Protein AF-A0AA39VU81-F1 (afdb_monomer_lite)

InterPro domains:
  IPR061502 Copia/RE1/RE2-like, N-terminal domain [PF14223] (3-113)

Sequence (113 aa):
MQMENYLYHKDLYWPIKEKPATMTNEEWSKKWKPKNMDEENLKLLDRKALGAIRLSLTKQVACNVKDQQTARDLMKTLSNLYEQPSAVRNVHLVKKLSNLKMTESQGFKEYLN

Radius of gyration: 20.65 Å; chains: 1; bounding box: 52×25×58 Å

pLDDT: mean 77.15, std 11.45, range [46.12, 91.25]

Secondary structure (DSSP, 8-state):
-HHHHHHHHTT--TTTPPPPTTS-HHHHHHHHSPTT--HHHHHHHHHHHHHHHHHHS-HHHHHHSTT--SHHHHHHHHHHHHHS--HHHHHHHHHHHHHTS--TTS-TTSS--

Structure (mmCIF, N/CA/C/O backbone):
data_AF-A0AA39VU81-F1
#
_entry.id   AF-A0AA39VU81-F1
#
loop_
_atom_site.group_PDB
_atom_s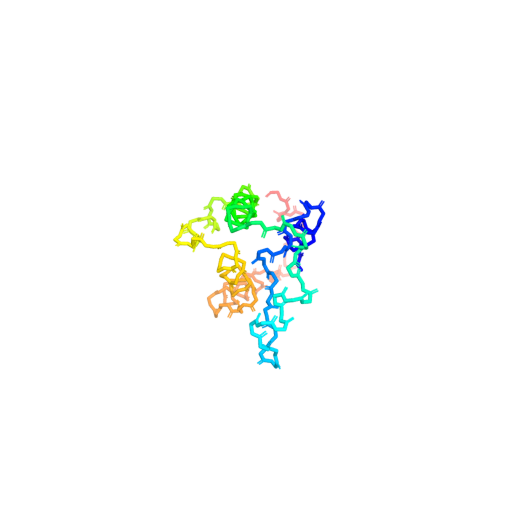ite.id
_atom_site.type_symbol
_atom_site.label_atom_id
_atom_site.label_alt_id
_atom_site.label_comp_id
_atom_site.label_asym_id
_atom_site.label_entity_id
_atom_site.label_seq_id
_atom_site.pdbx_PDB_ins_code
_atom_site.Cartn_x
_atom_site.Cartn_y
_atom_site.Cartn_z
_atom_site.occupancy
_atom_site.B_iso_or_equiv
_atom_site.auth_seq_id
_atom_site.auth_comp_id
_atom_site.auth_asym_id
_atom_site.auth_atom_id
_atom_site.pdbx_PDB_model_num
ATOM 1 N N . MET A 1 1 ? -0.983 -10.358 3.508 1.00 67.81 1 MET A N 1
ATOM 2 C CA . MET A 1 1 ? -2.272 -9.698 3.890 1.00 67.81 1 MET A CA 1
ATOM 3 C C . MET A 1 1 ? -3.378 -9.971 2.858 1.00 67.81 1 MET A C 1
ATOM 5 O O . MET A 1 1 ? -3.051 -10.296 1.727 1.00 67.81 1 MET A O 1
ATOM 9 N N . GLN A 1 2 ? -4.676 -9.801 3.175 1.00 80.19 2 GLN A N 1
ATOM 10 C CA . GLN A 1 2 ? -5.771 -9.966 2.185 1.00 80.19 2 GLN A CA 1
ATOM 11 C C . GLN A 1 2 ? -5.597 -9.062 0.947 1.00 80.19 2 GLN A C 1
ATOM 13 O O . GLN A 1 2 ? -5.753 -9.521 -0.181 1.00 80.19 2 GLN A O 1
ATOM 18 N N . MET A 1 3 ? -5.193 -7.805 1.157 1.00 84.44 3 MET A N 1
ATOM 19 C CA . MET A 1 3 ? -4.901 -6.847 0.080 1.00 84.44 3 MET A CA 1
ATOM 20 C C . MET A 1 3 ? -3.725 -7.261 -0.805 1.00 84.44 3 MET A C 1
ATOM 22 O O . MET A 1 3 ? -3.746 -7.057 -2.012 1.00 84.44 3 MET A O 1
ATOM 26 N N . GLU A 1 4 ? -2.704 -7.865 -0.212 1.00 83.38 4 GLU A N 1
ATOM 27 C CA . GLU A 1 4 ? -1.547 -8.374 -0.941 1.00 83.38 4 GLU A CA 1
ATOM 28 C C . GLU A 1 4 ? -1.954 -9.537 -1.854 1.00 83.38 4 GLU A C 1
ATOM 30 O O . GLU A 1 4 ? -1.690 -9.490 -3.052 1.00 83.38 4 GLU A O 1
ATOM 35 N N . ASN A 1 5 ? -2.699 -10.517 -1.328 1.00 87.00 5 ASN A N 1
ATOM 36 C CA . ASN A 1 5 ? -3.222 -11.637 -2.120 1.00 87.00 5 ASN A CA 1
ATOM 37 C C . ASN A 1 5 ? -4.122 -11.157 -3.270 1.00 87.00 5 ASN A C 1
ATOM 39 O O . ASN A 1 5 ? -4.051 -11.690 -4.377 1.00 87.00 5 ASN A O 1
ATOM 43 N N . TYR A 1 6 ? -4.934 -10.122 -3.030 1.00 87.25 6 TYR A N 1
ATOM 44 C CA . TYR A 1 6 ? -5.753 -9.490 -4.063 1.00 87.25 6 TYR A CA 1
ATOM 45 C C . TYR A 1 6 ? -4.904 -8.887 -5.193 1.00 87.25 6 TYR A C 1
ATOM 47 O O . TYR A 1 6 ? -5.210 -9.089 -6.368 1.00 87.25 6 TYR A O 1
ATOM 55 N N . LEU A 1 7 ? -3.809 -8.196 -4.862 1.00 87.69 7 LEU A N 1
ATOM 56 C CA . LEU A 1 7 ? -2.900 -7.628 -5.863 1.00 87.69 7 LEU A CA 1
ATOM 57 C C . LEU A 1 7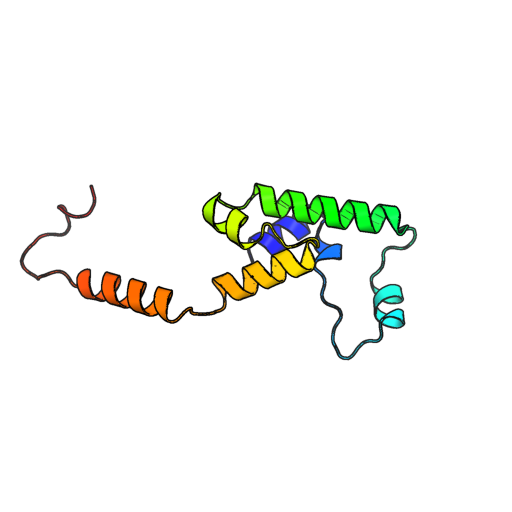 ? -2.140 -8.707 -6.641 1.00 87.69 7 LEU A C 1
ATOM 59 O O . LEU A 1 7 ? -1.962 -8.549 -7.846 1.00 87.69 7 LEU A O 1
ATOM 63 N N . TYR A 1 8 ? -1.754 -9.814 -5.999 1.00 86.81 8 TYR A N 1
ATOM 64 C CA . TYR A 1 8 ? -1.183 -10.977 -6.691 1.00 86.81 8 TYR A CA 1
ATOM 65 C C . TYR A 1 8 ? -2.161 -11.580 -7.697 1.00 86.81 8 TYR A C 1
ATOM 67 O O . TYR A 1 8 ? -1.780 -11.826 -8.834 1.00 86.81 8 TYR A O 1
ATOM 75 N N . HIS A 1 9 ? -3.429 -11.748 -7.318 1.00 87.38 9 HIS A N 1
ATOM 76 C CA . HIS A 1 9 ? -4.454 -12.270 -8.223 1.00 87.38 9 HIS A CA 1
ATOM 77 C C . HIS A 1 9 ? -4.737 -11.348 -9.424 1.00 87.38 9 HIS A C 1
ATOM 79 O O . HIS A 1 9 ? -5.209 -11.802 -10.461 1.00 87.38 9 HIS A O 1
ATOM 85 N N . LYS A 1 10 ? -4.475 -10.045 -9.286 1.00 86.00 10 LYS A N 1
ATOM 86 C CA . LYS A 1 10 ? -4.659 -9.046 -10.348 1.00 86.00 10 LYS A CA 1
ATOM 87 C C . LYS A 1 10 ? -3.387 -8.768 -11.158 1.00 86.00 10 LYS A C 1
ATOM 89 O O . LYS A 1 10 ? -3.407 -7.844 -11.967 1.00 86.00 10 LYS A O 1
ATOM 94 N N . ASP A 1 11 ? -2.295 -9.495 -10.912 1.00 85.25 11 ASP A N 1
ATOM 95 C CA . ASP A 1 11 ? -0.967 -9.231 -11.488 1.00 85.25 11 ASP A CA 1
ATOM 96 C C . ASP A 1 11 ? -0.442 -7.803 -11.203 1.00 85.25 11 ASP A C 1
ATOM 98 O O . ASP A 1 11 ? 0.377 -7.242 -11.930 1.00 85.25 11 ASP A O 1
ATOM 102 N N . LEU A 1 12 ? -0.896 -7.203 -10.097 1.00 86.25 12 LEU A N 1
ATOM 103 C CA . LEU A 1 12 ? -0.537 -5.858 -9.625 1.00 86.25 12 LEU A CA 1
ATOM 104 C C . LEU A 1 12 ? 0.464 -5.897 -8.459 1.00 86.25 12 LEU A C 1
ATOM 106 O O . LEU A 1 12 ? 0.582 -4.936 -7.702 1.00 86.25 12 LEU A O 1
ATOM 110 N N . TYR A 1 13 ? 1.179 -7.009 -8.278 1.00 83.06 13 TYR A N 1
ATOM 111 C CA . TYR A 1 13 ? 2.093 -7.203 -7.147 1.00 83.06 13 TYR A CA 1
ATOM 112 C C . TYR A 1 13 ? 3.454 -6.519 -7.340 1.00 83.06 13 TYR A C 1
ATOM 114 O O . TYR A 1 13 ? 4.200 -6.323 -6.384 1.00 83.06 13 TYR A O 1
ATOM 122 N N . TRP A 1 14 ? 3.827 -6.186 -8.575 1.00 84.38 14 TRP A N 1
ATOM 123 C CA . TRP A 1 14 ? 5.152 -5.640 -8.865 1.00 84.38 14 TRP A CA 1
ATOM 124 C C . TRP A 1 14 ? 5.440 -4.302 -8.155 1.00 84.38 14 TRP A C 1
ATOM 126 O O . TRP A 1 14 ? 6.487 -4.205 -7.515 1.00 84.38 14 TRP A O 1
ATOM 136 N N . PRO A 1 15 ? 4.528 -3.306 -8.158 1.00 84.56 15 PRO A N 1
ATOM 137 C CA . PRO A 1 15 ? 4.773 -2.006 -7.525 1.00 84.56 15 PRO A CA 1
ATOM 138 C C . PRO A 1 15 ? 4.938 -2.073 -6.002 1.00 84.56 15 PRO A C 1
ATOM 140 O O . PRO A 1 15 ? 5.589 -1.215 -5.412 1.00 84.56 15 PRO A O 1
ATOM 143 N N . ILE A 1 16 ? 4.370 -3.098 -5.358 1.00 83.88 16 ILE A N 1
ATOM 144 C CA . ILE A 1 16 ? 4.453 -3.286 -3.904 1.00 83.88 16 ILE A CA 1
ATOM 145 C C . ILE A 1 16 ? 5.669 -4.116 -3.473 1.00 83.88 16 ILE A C 1
ATOM 147 O O . ILE A 1 16 ? 5.936 -4.204 -2.276 1.00 83.88 16 ILE A O 1
ATOM 151 N N . LYS A 1 17 ? 6.408 -4.739 -4.404 1.00 82.25 17 LYS A N 1
ATOM 152 C CA . LYS A 1 17 ? 7.546 -5.586 -4.035 1.00 82.25 17 LYS A CA 1
ATOM 153 C C . LYS A 1 17 ? 8.660 -4.754 -3.415 1.00 82.25 17 LYS A C 1
ATOM 155 O O . LYS A 1 17 ? 9.221 -3.846 -4.027 1.00 82.25 17 LYS A O 1
ATOM 160 N N . GLU A 1 18 ? 9.023 -5.123 -2.195 1.00 75.38 18 GLU A N 1
ATOM 161 C CA . GLU A 1 18 ? 10.156 -4.528 -1.515 1.00 75.38 18 GLU A CA 1
ATOM 162 C C . GLU A 1 18 ? 11.468 -5.050 -2.107 1.00 75.38 18 GLU A C 1
ATOM 164 O O . GLU A 1 18 ? 11.656 -6.243 -2.367 1.00 75.38 18 GLU A O 1
ATOM 169 N N . LYS A 1 19 ? 12.400 -4.123 -2.326 1.00 76.62 19 LYS A N 1
ATOM 170 C CA . LYS A 1 19 ? 13.789 -4.470 -2.580 1.00 76.62 19 LYS A CA 1
ATOM 171 C C . LYS A 1 19 ? 14.426 -4.863 -1.243 1.00 76.62 19 LYS A C 1
ATOM 173 O O . LYS A 1 19 ? 14.434 -4.020 -0.346 1.00 76.62 19 LYS A O 1
ATOM 178 N N . PRO A 1 20 ? 14.984 -6.078 -1.097 1.00 72.81 20 PRO A N 1
ATOM 179 C CA . PRO A 1 20 ? 15.693 -6.447 0.120 1.00 72.81 20 PRO A CA 1
ATOM 180 C C . PRO A 1 20 ? 16.929 -5.558 0.300 1.00 72.81 20 PRO A C 1
ATOM 182 O O . PRO A 1 20 ? 17.628 -5.253 -0.667 1.00 72.81 20 PRO A O 1
ATOM 185 N N . ALA A 1 21 ? 17.204 -5.154 1.542 1.00 70.25 21 ALA A N 1
ATOM 186 C CA . ALA A 1 21 ? 18.309 -4.249 1.875 1.00 70.25 21 ALA A CA 1
ATOM 187 C C . ALA A 1 21 ? 19.693 -4.802 1.480 1.00 70.25 21 ALA A C 1
ATOM 189 O O . ALA A 1 21 ? 20.619 -4.035 1.244 1.00 70.25 21 ALA A O 1
ATOM 190 N N . THR A 1 22 ? 19.812 -6.125 1.362 1.00 75.56 22 THR A N 1
ATOM 191 C CA . THR A 1 22 ? 21.029 -6.840 0.961 1.00 75.56 22 THR A CA 1
ATOM 192 C C . THR A 1 22 ? 21.296 -6.830 -0.546 1.00 75.56 22 THR A C 1
ATOM 194 O O . THR A 1 22 ? 22.361 -7.278 -0.954 1.00 75.56 22 THR A O 1
ATOM 197 N N . MET A 1 23 ? 20.361 -6.349 -1.378 1.00 78.81 23 MET A N 1
ATOM 198 C CA . MET A 1 23 ? 20.472 -6.405 -2.841 1.00 78.81 23 MET A CA 1
ATOM 199 C C . MET A 1 23 ? 20.556 -5.007 -3.468 1.00 78.81 23 MET A C 1
ATOM 201 O O . MET A 1 23 ? 19.811 -4.076 -3.115 1.00 78.81 23 MET A O 1
ATOM 205 N N . THR A 1 24 ? 21.460 -4.851 -4.435 1.00 80.25 24 THR A N 1
ATOM 206 C CA . THR A 1 24 ? 21.622 -3.592 -5.175 1.00 80.25 24 THR A CA 1
ATOM 207 C C . THR A 1 24 ? 20.418 -3.323 -6.089 1.00 80.25 24 THR A C 1
ATOM 209 O O . THR A 1 24 ? 19.651 -4.226 -6.436 1.00 80.25 24 THR A O 1
ATOM 212 N N . ASN A 1 25 ? 20.205 -2.054 -6.469 1.00 71.25 25 ASN A N 1
ATOM 213 C CA . ASN A 1 25 ? 19.108 -1.681 -7.378 1.00 71.25 25 ASN A CA 1
ATOM 214 C C . ASN A 1 25 ? 19.236 -2.383 -8.739 1.00 71.25 25 ASN A C 1
ATOM 216 O O . ASN A 1 25 ? 18.229 -2.774 -9.326 1.00 71.25 25 ASN A O 1
ATOM 220 N N . GLU A 1 26 ? 20.466 -2.569 -9.211 1.00 76.12 26 GLU A N 1
ATOM 221 C CA . GLU A 1 26 ? 20.783 -3.193 -10.495 1.00 76.12 26 GLU A CA 1
ATOM 222 C C . GLU A 1 26 ? 20.485 -4.693 -10.486 1.00 76.12 26 GLU A C 1
ATOM 224 O O . GLU A 1 26 ? 19.794 -5.188 -11.377 1.00 76.12 26 GLU A O 1
ATOM 229 N N . GLU A 1 27 ? 20.916 -5.414 -9.448 1.00 79.44 27 GLU A N 1
ATOM 230 C CA . GLU A 1 27 ? 20.623 -6.844 -9.282 1.00 79.44 27 GLU A CA 1
ATOM 231 C C . GLU A 1 27 ? 19.126 -7.103 -9.111 1.00 79.44 27 GLU A C 1
ATOM 233 O O . GLU A 1 27 ? 18.578 -8.037 -9.702 1.00 79.44 27 GLU A O 1
ATOM 238 N N . TRP A 1 28 ? 18.439 -6.254 -8.341 1.00 77.12 28 TRP A N 1
ATOM 239 C CA . TRP A 1 28 ? 16.996 -6.370 -8.151 1.00 77.12 28 TRP A CA 1
ATOM 240 C C . TRP A 1 28 ? 16.228 -6.096 -9.441 1.00 77.12 28 TRP A C 1
ATOM 242 O O . TRP A 1 28 ? 15.359 -6.889 -9.811 1.00 77.12 28 TRP A O 1
ATOM 252 N N . SER A 1 29 ? 16.595 -5.034 -10.163 1.00 71.12 29 SER A N 1
ATOM 253 C CA . SER A 1 29 ? 16.018 -4.715 -11.469 1.00 71.12 29 SER A CA 1
ATOM 254 C C . SER A 1 29 ? 16.256 -5.855 -12.461 1.00 71.12 29 SER A C 1
ATOM 256 O O . SER A 1 29 ? 15.312 -6.346 -13.070 1.00 71.12 29 SER A O 1
ATOM 258 N N . LYS A 1 30 ? 17.480 -6.385 -12.549 1.00 76.56 30 LYS A N 1
ATOM 259 C CA . LYS A 1 30 ? 17.821 -7.489 -13.460 1.00 76.56 30 LYS A CA 1
ATOM 260 C C . LYS A 1 30 ? 17.066 -8.785 -13.155 1.00 76.56 30 LYS A C 1
ATOM 262 O O . LYS A 1 30 ? 16.708 -9.510 -14.080 1.00 76.56 30 LYS A O 1
ATOM 267 N N . LYS A 1 31 ? 16.854 -9.101 -11.875 1.00 74.69 31 LYS A N 1
ATOM 268 C CA . LYS A 1 31 ? 16.226 -10.360 -11.445 1.00 74.69 31 LYS A CA 1
ATOM 269 C C . LYS A 1 31 ? 14.706 -10.337 -11.556 1.00 74.69 31 LYS A C 1
ATOM 271 O O . LYS A 1 31 ? 14.099 -11.383 -11.770 1.00 74.69 31 LYS A O 1
ATOM 276 N N . TRP A 1 32 ? 14.098 -9.174 -11.359 1.00 71.81 32 TRP A N 1
ATOM 277 C CA . TRP A 1 32 ? 12.672 -9.105 -11.090 1.00 71.81 32 TRP A CA 1
ATOM 278 C C . TRP A 1 32 ? 11.892 -8.141 -11.993 1.00 71.81 32 TRP A C 1
ATOM 280 O O . TRP A 1 32 ? 10.681 -8.321 -12.128 1.00 71.81 32 TRP A O 1
ATOM 290 N N . LYS A 1 33 ? 12.545 -7.168 -12.649 1.00 72.94 33 LYS A N 1
ATOM 291 C CA . LYS A 1 33 ? 11.884 -6.343 -13.669 1.00 72.94 33 LYS A CA 1
ATOM 292 C C . LYS A 1 33 ? 11.499 -7.248 -14.846 1.00 72.94 33 LYS A C 1
ATOM 294 O O . LYS A 1 33 ? 12.372 -7.938 -15.381 1.00 72.94 33 LYS A O 1
ATOM 299 N N . PRO A 1 34 ? 10.229 -7.261 -15.283 1.00 69.19 34 PRO A N 1
ATOM 300 C CA . PRO A 1 34 ? 9.841 -8.044 -16.447 1.00 69.19 34 PRO A CA 1
ATOM 301 C C . PRO A 1 34 ? 10.628 -7.590 -17.683 1.00 69.19 34 PRO A C 1
ATOM 303 O O . PRO A 1 34 ? 10.769 -6.388 -17.936 1.00 69.19 34 PRO A O 1
ATOM 306 N N . LYS A 1 35 ? 11.155 -8.549 -18.457 1.00 65.06 35 LYS A N 1
ATOM 307 C CA . LYS A 1 35 ? 11.753 -8.259 -19.769 1.00 65.06 35 LYS A CA 1
ATOM 308 C C . LYS A 1 35 ? 10.681 -7.586 -20.632 1.00 65.06 35 LYS A C 1
ATOM 310 O O . LYS A 1 35 ? 9.578 -8.111 -20.728 1.00 65.06 35 LYS A O 1
ATOM 315 N N . ASN A 1 36 ? 11.021 -6.448 -21.240 1.00 65.94 36 ASN A N 1
ATOM 316 C CA . ASN A 1 36 ? 10.149 -5.606 -22.080 1.00 65.94 36 ASN A CA 1
ATOM 317 C C . ASN A 1 36 ? 9.208 -4.643 -21.330 1.00 65.94 36 ASN A C 1
ATOM 319 O O . ASN A 1 36 ? 8.232 -4.175 -21.908 1.00 65.94 36 ASN A O 1
ATOM 323 N N . MET A 1 37 ? 9.472 -4.331 -20.056 1.00 75.88 37 MET A N 1
ATOM 324 C CA . MET A 1 37 ? 8.671 -3.344 -19.323 1.00 75.88 37 MET A CA 1
ATOM 325 C C . MET A 1 37 ? 9.291 -1.941 -19.364 1.00 75.88 37 MET A C 1
ATOM 327 O O . MET A 1 37 ? 10.280 -1.661 -18.676 1.00 75.88 37 MET A O 1
ATOM 331 N N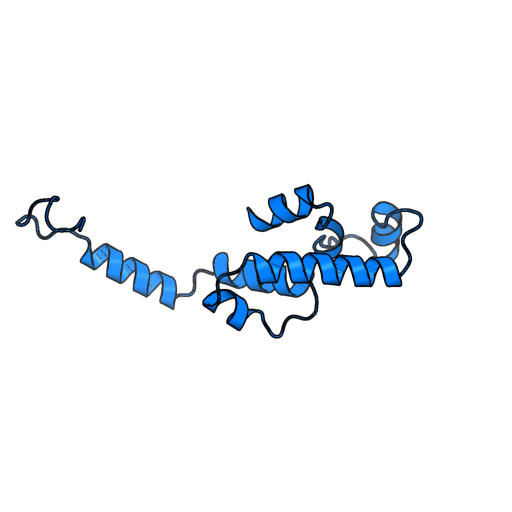 . ASP A 1 38 ? 8.677 -1.065 -20.157 1.00 82.62 38 ASP A N 1
ATOM 332 C CA . ASP A 1 38 ? 9.028 0.355 -20.255 1.00 82.62 38 ASP A CA 1
ATOM 333 C C . ASP A 1 38 ? 8.666 1.133 -18.984 1.00 82.62 38 ASP A C 1
ATOM 335 O O . ASP A 1 38 ? 7.796 0.733 -18.206 1.00 82.62 38 ASP A O 1
ATOM 339 N N . GLU A 1 39 ? 9.310 2.283 -18.777 1.00 80.62 39 GLU A N 1
ATOM 340 C CA . GLU A 1 39 ? 9.042 3.151 -17.621 1.00 80.62 39 GLU A CA 1
ATOM 341 C C . GLU A 1 39 ? 7.591 3.644 -17.565 1.00 80.62 39 GLU A C 1
ATOM 343 O O . GLU A 1 39 ? 7.010 3.750 -16.483 1.00 80.62 39 GLU A O 1
ATOM 348 N N . GLU A 1 40 ? 6.969 3.893 -18.718 1.00 83.62 40 GLU A N 1
ATOM 349 C CA . GLU A 1 40 ? 5.556 4.276 -18.795 1.00 83.62 40 GLU A CA 1
ATOM 350 C C . GLU A 1 40 ? 4.633 3.144 -18.342 1.00 83.62 40 GLU A C 1
ATOM 352 O O . GLU A 1 40 ? 3.702 3.366 -17.565 1.00 83.62 40 GLU A O 1
ATOM 357 N N . ASN A 1 41 ? 4.940 1.912 -18.751 1.00 84.44 41 ASN A N 1
ATOM 358 C CA . ASN A 1 41 ? 4.204 0.724 -18.331 1.00 84.44 41 ASN A CA 1
ATOM 359 C C . ASN A 1 41 ? 4.356 0.471 -16.824 1.00 84.44 41 ASN A C 1
ATOM 361 O O . ASN A 1 41 ? 3.397 0.053 -16.172 1.00 84.44 41 ASN A O 1
ATOM 365 N N . LEU A 1 42 ? 5.519 0.788 -16.244 1.00 84.19 42 LEU A N 1
ATOM 366 C CA . LEU A 1 42 ? 5.731 0.739 -14.794 1.00 84.19 42 LEU A CA 1
ATOM 367 C C . LEU A 1 42 ? 4.880 1.777 -14.051 1.00 84.19 42 LEU A C 1
ATOM 369 O O . LEU A 1 42 ? 4.207 1.426 -13.081 1.00 84.19 42 LEU A O 1
ATOM 373 N N . LYS A 1 43 ? 4.852 3.030 -14.524 1.00 86.44 43 LYS A N 1
ATOM 374 C CA . LYS A 1 43 ? 4.000 4.090 -13.948 1.00 86.44 43 LYS A CA 1
ATOM 375 C C . LYS A 1 43 ? 2.514 3.750 -14.069 1.00 86.44 43 LYS A C 1
ATOM 377 O O . LYS A 1 43 ? 1.744 3.978 -13.136 1.00 86.44 43 LYS A O 1
ATOM 382 N N . LEU A 1 44 ? 2.105 3.172 -15.198 1.00 89.50 44 LEU A N 1
ATOM 383 C CA . LEU A 1 44 ? 0.736 2.709 -15.404 1.00 89.50 44 LEU A CA 1
ATOM 384 C C . LEU A 1 44 ? 0.371 1.592 -14.421 1.00 89.50 44 LEU A C 1
ATOM 386 O O . LEU A 1 44 ? -0.730 1.601 -13.868 1.00 89.50 44 LEU A O 1
ATOM 390 N N . LEU A 1 45 ? 1.281 0.644 -14.192 1.00 88.94 45 LEU A N 1
ATOM 391 C CA . LEU A 1 45 ? 1.062 -0.450 -13.253 1.00 88.94 45 LEU A CA 1
ATOM 392 C C . LEU A 1 45 ? 0.940 0.054 -11.811 1.00 88.94 45 LEU A C 1
ATOM 394 O O . LEU A 1 45 ? 0.026 -0.367 -11.102 1.00 88.94 45 LEU A O 1
ATOM 398 N N . ASP A 1 46 ? 1.801 0.987 -11.401 1.00 89.44 46 ASP A N 1
ATOM 399 C CA . ASP A 1 46 ? 1.717 1.619 -10.079 1.00 89.44 46 ASP A CA 1
ATOM 400 C C . ASP A 1 46 ? 0.383 2.359 -9.900 1.00 89.44 46 ASP A C 1
ATOM 402 O O . ASP A 1 46 ? -0.322 2.146 -8.913 1.00 89.44 46 ASP A O 1
ATOM 406 N N . ARG A 1 47 ? -0.060 3.113 -10.914 1.00 91.00 47 ARG A N 1
ATOM 407 C CA . ARG A 1 47 ? -1.372 3.780 -10.895 1.00 91.00 47 ARG A CA 1
ATOM 408 C C . ARG A 1 47 ? -2.539 2.792 -10.814 1.00 91.00 47 ARG A C 1
ATOM 410 O O . ARG A 1 47 ? -3.512 3.061 -10.106 1.00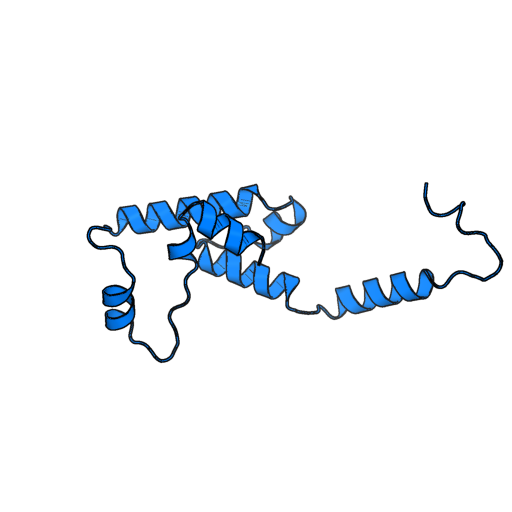 91.00 47 ARG A O 1
ATOM 417 N N . LYS A 1 48 ? -2.461 1.657 -11.518 1.00 91.25 48 LYS A N 1
ATOM 418 C CA . LYS A 1 48 ? -3.474 0.587 -11.450 1.00 91.25 48 LYS A CA 1
ATOM 419 C C . LYS A 1 48 ? -3.531 -0.034 -10.056 1.00 91.25 48 LYS A C 1
ATOM 421 O O . LYS A 1 48 ? -4.624 -0.165 -9.510 1.00 91.25 48 LYS A O 1
ATOM 426 N N . ALA A 1 49 ? -2.381 -0.367 -9.471 1.00 90.31 49 ALA A N 1
ATOM 427 C CA . ALA A 1 49 ? -2.293 -0.900 -8.113 1.00 90.31 49 ALA A CA 1
ATOM 428 C C . ALA A 1 49 ? -2.844 0.099 -7.084 1.00 90.31 49 ALA A C 1
ATOM 430 O O . ALA A 1 49 ? -3.696 -0.251 -6.271 1.00 90.31 49 ALA A O 1
ATOM 431 N N . LEU A 1 50 ? -2.446 1.367 -7.180 1.00 90.81 50 LEU A N 1
ATOM 432 C CA . LEU A 1 50 ? -2.917 2.436 -6.304 1.00 90.81 50 LEU A CA 1
ATOM 433 C C . LEU A 1 50 ? -4.435 2.649 -6.402 1.00 90.81 50 LEU A C 1
ATOM 435 O O . LEU A 1 50 ? -5.107 2.773 -5.378 1.00 90.81 50 LEU A O 1
ATOM 439 N N . GLY A 1 51 ? -4.994 2.643 -7.615 1.00 90.19 51 GLY A N 1
ATOM 440 C CA . GLY A 1 51 ? -6.440 2.718 -7.827 1.00 90.19 51 GLY A CA 1
ATOM 441 C C . GLY A 1 51 ? -7.176 1.507 -7.254 1.00 90.19 51 GLY A C 1
ATOM 442 O O . GLY A 1 51 ? -8.159 1.673 -6.534 1.00 90.19 51 GLY A O 1
ATOM 443 N N . ALA A 1 52 ? -6.668 0.301 -7.512 1.00 90.12 52 ALA A N 1
ATOM 444 C CA . ALA A 1 52 ? -7.245 -0.939 -7.005 1.00 90.12 52 ALA A CA 1
ATOM 445 C C . ALA A 1 52 ? -7.298 -0.959 -5.472 1.00 90.12 52 ALA A C 1
ATOM 447 O O . ALA A 1 52 ? -8.317 -1.355 -4.910 1.00 90.12 52 ALA A O 1
ATOM 448 N N . ILE A 1 53 ? -6.245 -0.472 -4.806 1.00 89.38 53 ILE A N 1
ATOM 449 C CA . ILE A 1 53 ? -6.237 -0.367 -3.348 1.00 89.38 53 ILE A CA 1
ATOM 450 C C . ILE A 1 53 ? -7.211 0.710 -2.868 1.00 89.38 53 ILE A C 1
ATOM 452 O O . ILE A 1 53 ? -8.022 0.448 -1.990 1.00 89.38 53 ILE A O 1
ATOM 456 N N . ARG A 1 54 ? -7.194 1.919 -3.439 1.00 89.00 54 ARG A N 1
ATOM 457 C CA . ARG A 1 54 ? -8.103 2.996 -2.999 1.00 89.00 54 ARG A CA 1
ATOM 458 C C . ARG A 1 54 ? -9.581 2.619 -3.138 1.00 89.00 54 ARG A C 1
ATOM 460 O O . ARG A 1 54 ? -10.374 3.011 -2.290 1.00 89.00 54 ARG A O 1
ATOM 467 N N . LEU A 1 55 ? -9.936 1.847 -4.167 1.00 88.69 55 LEU A N 1
ATOM 468 C CA . LEU A 1 55 ? -11.305 1.373 -4.399 1.00 88.69 55 LEU A CA 1
ATOM 469 C C . LEU A 1 55 ? -11.759 0.296 -3.407 1.00 88.69 55 LEU A C 1
ATOM 471 O O . LEU A 1 55 ? -12.953 0.191 -3.143 1.00 88.69 55 LEU A O 1
ATOM 475 N N . SER A 1 56 ? -10.840 -0.500 -2.859 1.00 87.19 56 SER A N 1
ATOM 476 C CA . SER A 1 56 ? -11.176 -1.529 -1.870 1.00 87.19 56 SER A CA 1
ATOM 477 C C . SER A 1 56 ? -11.228 -0.995 -0.435 1.00 87.19 56 SER A C 1
ATOM 479 O O . SER A 1 56 ? -11.615 -1.726 0.475 1.00 87.19 56 SER A O 1
ATOM 481 N N . LEU A 1 57 ? -10.817 0.257 -0.205 1.00 86.12 57 LEU A N 1
ATOM 482 C CA . LEU A 1 57 ? -10.820 0.874 1.117 1.00 86.12 57 LEU A CA 1
ATOM 483 C C . LEU A 1 57 ? -12.168 1.522 1.439 1.00 86.12 57 LEU A C 1
ATOM 485 O O . LEU A 1 57 ? -12.824 2.137 0.601 1.00 86.12 57 LEU A O 1
ATOM 489 N N . THR A 1 58 ? -12.552 1.455 2.713 1.00 85.12 58 THR A N 1
ATOM 490 C CA . THR A 1 58 ? -13.680 2.232 3.231 1.00 85.12 58 THR A CA 1
ATOM 491 C C . THR A 1 58 ? -13.316 3.717 3.302 1.00 85.12 58 THR A C 1
ATOM 493 O O . THR A 1 58 ? -12.144 4.081 3.426 1.00 85.12 58 THR A O 1
ATOM 496 N N . LYS A 1 59 ? -14.326 4.600 3.276 1.00 84.19 59 LYS A N 1
ATOM 497 C CA . LYS A 1 59 ? -14.133 6.066 3.257 1.00 84.19 59 LYS A CA 1
ATOM 498 C C . LYS A 1 59 ? -13.184 6.571 4.355 1.00 84.19 59 LYS A C 1
ATOM 500 O O . LYS A 1 59 ? -12.344 7.422 4.091 1.00 84.19 59 LYS A O 1
ATOM 505 N N . GLN A 1 60 ? -13.284 6.022 5.567 1.00 81.88 60 GLN A N 1
ATOM 506 C CA . GLN A 1 60 ? -12.462 6.434 6.708 1.00 81.88 60 GLN A CA 1
ATOM 507 C C . GLN A 1 60 ? -10.977 6.099 6.517 1.00 81.88 60 GLN A C 1
ATOM 509 O O . GLN A 1 60 ? -10.113 6.909 6.840 1.00 81.88 60 GLN A O 1
ATOM 514 N N . VAL A 1 61 ? -10.679 4.922 5.966 1.00 81.75 61 VAL A N 1
ATOM 515 C CA . VAL A 1 61 ? -9.299 4.481 5.730 1.00 81.75 61 VAL A CA 1
ATOM 516 C C . VAL A 1 61 ? -8.720 5.184 4.505 1.00 81.75 61 VAL A C 1
ATOM 518 O O . VAL A 1 61 ? -7.560 5.586 4.524 1.00 81.75 61 VAL A O 1
ATOM 521 N N . ALA A 1 62 ? -9.541 5.416 3.477 1.00 83.44 62 ALA A N 1
ATOM 522 C CA . ALA A 1 62 ? -9.152 6.161 2.283 1.00 83.44 62 ALA A CA 1
ATOM 523 C C . ALA A 1 62 ? -8.687 7.594 2.611 1.00 83.44 62 ALA A C 1
ATOM 525 O O . ALA A 1 62 ? -7.702 8.060 2.040 1.00 83.44 62 ALA A O 1
ATOM 526 N N . CYS A 1 63 ? -9.328 8.270 3.574 1.00 82.56 63 CYS A N 1
ATOM 527 C CA . CYS A 1 63 ? -8.905 9.598 4.033 1.00 82.56 63 CYS A CA 1
ATOM 528 C C . CYS A 1 63 ? -7.499 9.610 4.651 1.00 82.56 63 CYS A C 1
ATOM 530 O O . CYS A 1 63 ? -6.785 10.597 4.489 1.00 82.56 63 CYS A O 1
ATOM 532 N N . ASN A 1 64 ? -7.087 8.525 5.313 1.00 81.81 64 ASN A N 1
ATOM 533 C CA . ASN A 1 64 ? -5.772 8.422 5.953 1.00 81.81 64 ASN A CA 1
ATOM 534 C C . ASN A 1 64 ? -4.634 8.186 4.949 1.00 81.81 64 ASN A C 1
ATOM 536 O O . ASN A 1 64 ? -3.475 8.426 5.269 1.00 81.81 64 ASN A O 1
ATOM 540 N N . VAL A 1 65 ? -4.952 7.699 3.746 1.00 85.06 65 VAL A N 1
ATOM 541 C CA . VAL A 1 65 ? -3.961 7.346 2.714 1.00 85.06 65 VAL A CA 1
ATOM 542 C C . VAL A 1 65 ? -4.052 8.217 1.459 1.00 85.06 65 VAL A C 1
ATOM 544 O O . VAL A 1 65 ? -3.380 7.943 0.464 1.00 85.06 65 VAL A O 1
ATOM 547 N N . LYS A 1 66 ? -4.877 9.271 1.480 1.00 84.12 66 LYS A N 1
ATOM 548 C CA . LYS A 1 66 ? -5.142 10.142 0.322 1.00 84.12 66 LYS A CA 1
ATOM 549 C C . LYS A 1 66 ? -3.875 10.808 -0.236 1.00 84.12 66 LYS A C 1
ATOM 551 O O . LYS A 1 66 ? -3.773 10.993 -1.447 1.00 84.12 66 LYS A O 1
ATOM 556 N N . ASP A 1 67 ? -2.919 11.108 0.641 1.00 86.56 67 ASP A N 1
ATOM 557 C CA . ASP A 1 67 ? -1.690 11.837 0.313 1.00 86.56 67 ASP A CA 1
ATOM 558 C C . ASP A 1 67 ? -0.606 10.922 -0.287 1.00 86.56 67 ASP A C 1
ATOM 560 O O . ASP A 1 67 ? 0.380 11.403 -0.842 1.00 86.56 67 ASP A O 1
ATOM 564 N N . GLN A 1 68 ? -0.791 9.596 -0.226 1.00 88.12 68 GLN A N 1
ATOM 565 C CA . GLN A 1 68 ? 0.177 8.629 -0.746 1.00 88.12 68 GLN A CA 1
ATOM 566 C C . GLN A 1 68 ? 0.091 8.546 -2.272 1.00 88.12 68 GLN A C 1
ATOM 568 O O . GLN A 1 68 ? -0.967 8.220 -2.820 1.00 88.12 68 GLN A O 1
ATOM 573 N N . GLN A 1 69 ? 1.202 8.838 -2.953 1.00 88.00 69 GLN A N 1
ATOM 574 C CA . GLN A 1 69 ? 1.276 8.902 -4.418 1.00 88.00 69 GLN A CA 1
ATOM 575 C C . GLN A 1 69 ? 1.688 7.587 -5.083 1.00 88.00 69 GLN A C 1
ATOM 577 O O . GLN A 1 69 ? 1.398 7.411 -6.263 1.00 88.00 69 GLN A O 1
ATOM 582 N N . THR A 1 70 ? 2.321 6.673 -4.345 1.00 87.62 70 THR A N 1
ATOM 583 C CA . THR A 1 70 ? 2.757 5.368 -4.859 1.00 87.62 70 THR A CA 1
ATOM 584 C C . THR A 1 70 ? 1.964 4.240 -4.208 1.00 87.62 70 THR A C 1
ATOM 586 O O . THR A 1 70 ? 1.551 4.341 -3.044 1.00 87.62 70 THR A O 1
ATOM 589 N N . ALA A 1 71 ? 1.739 3.140 -4.935 1.00 88.50 71 ALA A N 1
ATOM 590 C CA . ALA A 1 71 ? 1.052 1.975 -4.367 1.00 88.50 71 ALA A CA 1
ATOM 591 C C . ALA A 1 71 ? 1.844 1.373 -3.195 1.00 88.50 71 ALA A C 1
ATOM 593 O O . ALA A 1 71 ? 1.259 0.849 -2.244 1.00 88.50 71 ALA A O 1
ATOM 594 N N . ARG A 1 72 ? 3.176 1.495 -3.245 1.00 87.38 72 ARG A N 1
ATOM 595 C CA . ARG A 1 72 ? 4.081 1.051 -2.186 1.00 87.38 72 ARG A CA 1
ATOM 596 C C . ARG A 1 72 ? 3.895 1.838 -0.897 1.00 87.38 72 ARG A C 1
ATOM 598 O O . ARG A 1 72 ? 3.693 1.223 0.148 1.00 87.38 72 ARG A O 1
ATOM 605 N N . ASP A 1 73 ? 3.968 3.165 -0.959 1.00 88.81 73 ASP A N 1
ATOM 606 C CA . ASP A 1 73 ? 3.846 3.993 0.242 1.00 88.81 73 ASP A CA 1
ATOM 607 C C . ASP A 1 73 ? 2.458 3.837 0.853 1.00 88.81 73 ASP A C 1
ATOM 609 O O . ASP A 1 73 ? 2.325 3.687 2.065 1.00 88.81 73 ASP A O 1
ATOM 613 N N . LEU A 1 74 ? 1.434 3.727 0.002 1.00 89.69 74 LEU A N 1
ATOM 614 C CA . LEU A 1 74 ? 0.076 3.425 0.428 1.00 89.69 74 LEU A CA 1
ATOM 615 C C . LEU A 1 74 ? -0.009 2.080 1.168 1.00 89.69 74 LEU A C 1
ATOM 617 O O . LEU A 1 74 ? -0.575 2.026 2.261 1.00 89.69 74 LEU A O 1
ATOM 621 N N . MET A 1 75 ? 0.575 1.007 0.621 1.00 87.81 75 MET A N 1
ATOM 622 C CA . MET A 1 75 ? 0.610 -0.304 1.283 1.00 87.81 75 MET A CA 1
ATOM 623 C C . MET A 1 75 ? 1.374 -0.242 2.610 1.00 87.81 75 MET A C 1
ATOM 625 O O . MET A 1 75 ? 0.916 -0.798 3.604 1.00 87.81 75 MET A O 1
ATOM 629 N N . LYS A 1 76 ? 2.488 0.494 2.663 1.00 87.19 76 LYS A N 1
ATOM 630 C CA . LYS A 1 76 ? 3.265 0.694 3.891 1.00 87.19 76 LYS A CA 1
ATOM 631 C C . LYS A 1 76 ? 2.476 1.465 4.950 1.00 87.19 76 LYS A C 1
ATOM 633 O O . LYS A 1 76 ? 2.502 1.087 6.118 1.00 87.19 76 LYS A O 1
ATOM 638 N N . THR A 1 77 ? 1.748 2.517 4.571 1.00 87.44 77 THR A N 1
ATOM 639 C CA . THR A 1 77 ? 0.861 3.247 5.490 1.00 87.44 77 THR A CA 1
ATOM 640 C C . THR A 1 77 ? -0.248 2.342 6.018 1.00 87.44 77 THR A C 1
ATOM 642 O O . THR A 1 77 ? -0.540 2.387 7.211 1.00 87.44 77 THR A O 1
ATOM 645 N N . LEU A 1 78 ? -0.839 1.498 5.167 1.00 85.12 78 LEU A N 1
ATOM 646 C CA . LEU A 1 78 ? -1.843 0.521 5.593 1.00 85.12 78 LEU A CA 1
ATOM 647 C C . LEU A 1 78 ? -1.255 -0.514 6.558 1.00 85.12 78 LEU A C 1
ATOM 649 O O . LEU A 1 78 ? -1.835 -0.718 7.624 1.00 85.12 78 LEU A O 1
ATOM 653 N N . SER A 1 79 ? -0.103 -1.109 6.236 1.00 83.50 79 SER A N 1
ATOM 654 C CA . SER A 1 79 ? 0.616 -2.006 7.149 1.00 83.50 79 SER A CA 1
ATOM 655 C C . SER A 1 79 ? 0.862 -1.320 8.483 1.00 83.50 79 SER A C 1
ATOM 657 O O . SER A 1 79 ? 0.421 -1.823 9.505 1.00 83.50 79 SER A O 1
ATOM 659 N N . ASN A 1 80 ? 1.417 -0.108 8.496 1.00 83.38 80 ASN A N 1
ATOM 660 C CA . ASN A 1 80 ? 1.639 0.628 9.739 1.00 83.38 80 ASN A CA 1
ATOM 661 C C . ASN A 1 80 ? 0.336 0.888 10.515 1.00 83.38 80 ASN A C 1
ATOM 663 O O . ASN A 1 80 ? 0.309 0.725 11.729 1.00 83.38 80 ASN A O 1
ATOM 667 N N . LEU A 1 81 ? -0.756 1.258 9.843 1.00 78.94 81 LEU A N 1
ATOM 668 C CA . LEU A 1 81 ? -2.041 1.552 10.488 1.00 78.94 81 LEU A CA 1
ATOM 669 C C . LEU A 1 81 ? -2.648 0.321 11.185 1.00 78.94 81 LEU A C 1
ATOM 671 O O . LEU A 1 81 ? -3.260 0.434 12.256 1.00 78.94 81 LEU A O 1
ATOM 675 N N . TYR A 1 82 ? -2.518 -0.853 10.570 1.00 74.19 82 TYR A N 1
ATOM 676 C CA . TYR A 1 82 ? -3.130 -2.083 11.068 1.00 74.19 82 TYR A CA 1
ATOM 677 C C . TYR A 1 82 ? -2.186 -2.908 11.948 1.00 74.19 82 TYR A C 1
ATOM 679 O O . TYR A 1 82 ? -2.640 -3.434 12.966 1.00 74.19 82 TYR A O 1
ATOM 687 N N . GLU A 1 83 ? -0.895 -2.952 11.629 1.00 69.94 83 GLU A N 1
ATOM 688 C CA . GLU A 1 83 ? 0.141 -3.672 12.376 1.00 69.94 83 GLU A CA 1
ATOM 689 C C . GLU A 1 83 ? 0.627 -2.894 13.603 1.00 69.94 83 GLU A C 1
ATOM 691 O O . GLU A 1 83 ? 0.955 -3.528 14.605 1.00 69.94 83 GLU A O 1
ATOM 696 N N . GLN A 1 84 ? 0.612 -1.549 13.609 1.00 64.25 84 GLN A N 1
ATOM 697 C CA . GLN A 1 84 ? 0.861 -0.829 14.859 1.00 64.25 84 GLN A CA 1
ATOM 698 C C . GLN A 1 84 ? -0.344 -0.979 15.795 1.00 64.25 84 GLN A C 1
ATOM 700 O O . GLN A 1 84 ? -1.458 -0.555 15.457 1.00 64.25 84 GLN A O 1
ATOM 705 N N . PRO A 1 85 ? -0.153 -1.506 17.017 1.00 52.59 85 PRO A N 1
ATOM 706 C CA . PRO A 1 85 ? -1.133 -1.350 18.070 1.00 52.59 85 PRO A CA 1
ATOM 707 C C . PRO A 1 85 ? -1.099 0.124 18.473 1.00 52.59 85 PRO A C 1
ATOM 709 O O . PRO A 1 85 ? -0.258 0.538 19.270 1.00 52.59 85 PRO A O 1
ATOM 712 N N . SER A 1 86 ? -1.976 0.959 17.908 1.00 57.03 86 SER A N 1
ATOM 713 C CA . SER A 1 86 ? -2.108 2.310 18.446 1.00 57.03 86 SER A CA 1
ATOM 714 C C . SER A 1 86 ? -2.580 2.172 19.895 1.00 57.03 86 SER A C 1
ATOM 716 O O . SER A 1 86 ? -3.564 1.481 20.179 1.00 57.03 86 SER A O 1
ATOM 718 N N . ALA A 1 87 ? -1.858 2.792 20.831 1.00 53.38 87 ALA A N 1
ATOM 719 C CA . ALA A 1 87 ? -2.194 2.743 22.254 1.00 53.38 87 ALA A CA 1
ATOM 720 C C . ALA A 1 87 ? -3.668 3.131 22.491 1.00 53.38 87 ALA A C 1
ATOM 722 O O . ALA A 1 87 ? -4.345 2.543 23.326 1.00 53.38 87 ALA A O 1
ATOM 723 N N . VAL A 1 88 ? -4.201 4.037 21.664 1.00 57.31 88 VAL A N 1
ATOM 724 C CA . VAL A 1 88 ? -5.607 4.463 21.666 1.00 57.31 88 VAL A CA 1
ATOM 725 C C . VAL A 1 88 ? -6.568 3.349 21.235 1.00 57.31 88 VAL A C 1
ATOM 727 O O . VAL A 1 88 ? -7.586 3.150 21.895 1.00 57.31 88 VAL A O 1
ATOM 730 N N . ARG A 1 89 ? -6.264 2.588 20.169 1.00 62.03 89 ARG A N 1
ATOM 731 C CA . ARG A 1 89 ? -7.099 1.452 19.732 1.00 62.03 89 ARG A CA 1
ATOM 732 C C . ARG A 1 89 ? -7.094 0.350 20.782 1.00 62.03 89 ARG A C 1
ATOM 734 O O . ARG A 1 89 ? -8.153 -0.188 21.081 1.00 62.03 89 ARG A O 1
ATOM 741 N N . ASN A 1 90 ? -5.939 0.068 21.380 1.00 63.84 90 ASN A N 1
ATOM 742 C CA . ASN A 1 90 ? -5.840 -0.914 22.455 1.00 63.84 90 ASN A CA 1
ATOM 743 C C . ASN A 1 90 ? -6.604 -0.473 23.701 1.00 63.84 90 ASN A C 1
ATOM 745 O O . ASN A 1 90 ? -7.387 -1.259 24.209 1.00 63.84 90 ASN A O 1
ATOM 749 N N . VAL A 1 91 ? -6.469 0.772 24.163 1.00 68.44 91 VAL A N 1
ATOM 750 C CA . VAL A 1 91 ? -7.234 1.262 25.323 1.00 68.44 91 VAL A CA 1
ATOM 751 C C . VAL A 1 91 ? -8.733 1.292 25.024 1.00 68.44 91 VAL A C 1
ATOM 753 O O . VAL A 1 91 ? -9.523 0.895 25.874 1.00 68.44 91 VAL A O 1
ATOM 756 N N . HIS A 1 92 ? -9.149 1.693 23.819 1.00 71.94 92 HIS A N 1
ATOM 757 C CA . HIS A 1 92 ? -10.560 1.666 23.428 1.00 71.94 92 HIS A CA 1
ATOM 758 C C . HIS A 1 92 ? -11.117 0.237 23.371 1.00 71.94 92 HIS A C 1
ATOM 760 O O . HIS A 1 92 ? -12.194 -0.016 23.906 1.00 71.94 92 HIS A O 1
ATOM 766 N N . LEU A 1 93 ? -10.386 -0.707 22.770 1.00 75.38 93 LEU A N 1
ATOM 767 C CA . LEU A 1 93 ? -10.785 -2.114 22.703 1.00 75.38 93 LEU A CA 1
ATOM 768 C C . LEU A 1 93 ? -10.759 -2.774 24.081 1.00 75.38 93 LEU A C 1
ATOM 770 O O . LEU A 1 93 ? -11.721 -3.443 24.426 1.00 75.38 93 LEU A O 1
ATOM 774 N N . VAL A 1 94 ? -9.723 -2.545 24.891 1.00 76.25 94 VAL A N 1
ATOM 775 C CA . VAL A 1 94 ? -9.628 -3.040 26.274 1.00 76.25 94 VAL A CA 1
ATOM 776 C C . VAL A 1 94 ? -10.758 -2.467 27.119 1.00 76.25 94 VAL A C 1
ATOM 778 O O . VAL A 1 94 ? -11.394 -3.228 27.834 1.00 76.25 94 VAL A O 1
ATOM 781 N N . LYS A 1 95 ? -11.081 -1.175 26.987 1.00 77.19 95 LYS A N 1
ATOM 782 C CA . LYS A 1 95 ? -12.224 -0.555 27.672 1.00 77.19 95 LYS A CA 1
ATOM 783 C C . LYS A 1 95 ? -13.558 -1.135 27.201 1.00 77.19 95 LYS A C 1
ATOM 785 O O . LYS A 1 95 ? -14.446 -1.381 28.008 1.00 77.19 95 LYS A O 1
ATOM 790 N N . LYS A 1 96 ? -13.719 -1.382 25.899 1.00 76.94 96 LYS A N 1
ATOM 791 C CA . LYS A 1 96 ? -14.932 -2.004 25.351 1.00 76.94 96 LYS A CA 1
ATOM 792 C C . LYS A 1 96 ? -15.072 -3.453 25.820 1.00 76.94 96 LYS A C 1
ATOM 794 O O . LYS A 1 96 ? -16.155 -3.845 26.223 1.00 76.94 96 LYS A O 1
ATOM 799 N N . LEU A 1 97 ? -13.979 -4.213 25.836 1.00 75.88 97 LEU A N 1
ATOM 800 C CA . LEU A 1 97 ? -13.922 -5.589 26.331 1.00 75.88 97 LEU A CA 1
ATOM 801 C C . LEU A 1 97 ? -14.118 -5.669 27.850 1.00 75.88 97 LEU A C 1
ATOM 803 O O . LEU A 1 97 ? -14.803 -6.568 28.323 1.00 75.88 97 LEU A O 1
ATOM 807 N N . SER A 1 98 ? -13.576 -4.721 28.619 1.00 68.88 98 SER A N 1
ATOM 808 C CA . SER A 1 98 ? -13.809 -4.644 30.063 1.00 68.88 98 SER A CA 1
ATOM 809 C C . SER A 1 98 ? -15.256 -4.280 30.375 1.00 68.88 98 SER A C 1
ATOM 811 O O . SER A 1 98 ? -15.820 -4.831 31.309 1.00 68.88 98 SER A O 1
ATOM 813 N N . ASN A 1 99 ? -15.869 -3.408 29.571 1.00 70.94 99 ASN A N 1
ATOM 814 C CA . ASN A 1 99 ? -17.289 -3.066 29.681 1.00 70.94 99 ASN A CA 1
ATOM 815 C C . ASN A 1 99 ? -18.216 -4.171 29.139 1.00 70.94 99 ASN A C 1
ATOM 817 O O . ASN A 1 99 ? -19.402 -4.159 29.435 1.00 70.94 99 ASN A O 1
ATOM 821 N N . LEU A 1 100 ? -17.684 -5.111 28.348 1.00 68.81 100 LEU A N 1
ATOM 822 C CA . LEU A 1 100 ? -18.371 -6.321 27.882 1.00 68.81 100 LEU A CA 1
ATOM 823 C C . LEU A 1 100 ? -18.273 -7.480 28.880 1.00 68.81 100 LEU A C 1
ATOM 825 O O . LEU A 1 100 ? -18.882 -8.522 28.639 1.00 68.81 100 LEU A O 1
ATOM 829 N N . LYS A 1 101 ? -17.539 -7.331 29.996 1.00 59.53 101 LYS A N 1
ATOM 830 C CA . LYS A 1 101 ? -17.719 -8.243 31.128 1.00 59.53 101 LYS A CA 1
ATOM 831 C C . 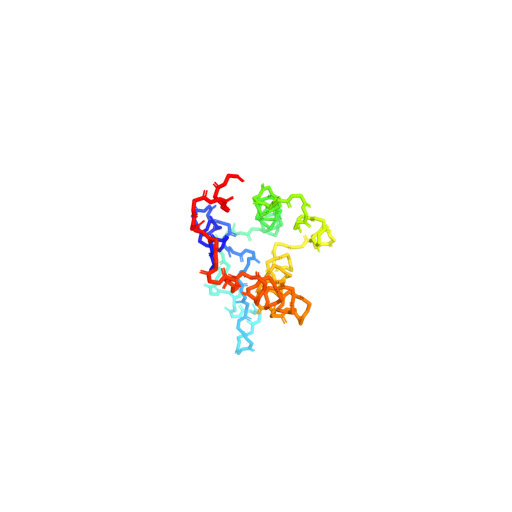LYS A 1 101 ? -19.165 -8.086 31.589 1.00 59.53 101 LYS A C 1
ATOM 833 O O . LYS A 1 101 ? -19.505 -7.078 32.200 1.00 59.53 101 LYS A O 1
ATOM 838 N N . MET A 1 102 ? -19.999 -9.062 31.227 1.00 54.91 102 MET A N 1
ATOM 839 C CA . MET A 1 102 ? -21.382 -9.174 31.676 1.00 54.91 102 MET A CA 1
ATOM 840 C C . MET A 1 102 ? -21.426 -8.938 33.183 1.00 54.91 102 MET A C 1
ATOM 842 O O . MET A 1 102 ? -20.789 -9.664 33.946 1.00 54.91 102 MET A O 1
ATOM 846 N N . THR A 1 103 ? -22.201 -7.950 33.618 1.00 55.50 103 THR A N 1
ATOM 847 C CA . THR A 1 103 ? -22.835 -8.043 34.928 1.00 55.50 103 THR A CA 1
ATOM 848 C C . THR A 1 103 ? -23.626 -9.347 34.912 1.00 55.50 103 THR A C 1
ATOM 850 O O . THR A 1 103 ? -24.515 -9.494 34.076 1.00 55.50 103 THR A O 1
ATOM 853 N N . GLU A 1 104 ? -23.276 -10.304 35.778 1.00 55.75 104 GLU A N 1
ATOM 854 C CA . GLU A 1 104 ? -23.845 -11.668 35.859 1.00 55.75 104 GLU A CA 1
ATOM 855 C C . GLU A 1 104 ? -25.386 -11.724 35.972 1.00 55.75 104 GLU A C 1
ATOM 857 O O . GLU A 1 104 ? -25.970 -12.802 36.012 1.00 55.75 104 GLU A O 1
ATOM 862 N N . SER A 1 105 ? -26.069 -10.579 36.014 1.00 55.12 105 SER A N 1
ATOM 863 C CA . SER A 1 105 ? -27.503 -10.447 36.225 1.00 55.12 105 SER A CA 1
ATOM 864 C C . SER A 1 105 ? -28.368 -10.367 34.962 1.00 55.12 105 SER A C 1
ATOM 866 O O . SER A 1 105 ? -29.582 -10.506 35.102 1.00 55.12 105 SER A O 1
ATOM 868 N N . GLN A 1 106 ? -27.828 -10.147 33.752 1.00 55.81 106 GLN A N 1
ATOM 869 C CA . GLN A 1 106 ? -28.665 -9.975 32.547 1.00 55.81 106 GLN A CA 1
ATOM 870 C C . GLN A 1 106 ? -28.278 -10.908 31.397 1.00 55.81 106 GLN A C 1
ATOM 872 O O . GLN A 1 106 ? -27.153 -10.925 30.900 1.00 55.81 106 GLN A O 1
ATOM 877 N N . GLY A 1 107 ? -29.253 -11.734 31.012 1.00 57.28 107 GLY A N 1
ATOM 878 C CA . GLY A 1 107 ? -29.101 -12.832 30.070 1.00 57.28 107 GLY A CA 1
ATOM 879 C C . GLY A 1 107 ? -28.734 -12.387 28.654 1.00 57.28 107 GLY A C 1
ATOM 880 O O . GLY A 1 107 ? -29.193 -11.376 28.134 1.00 57.28 107 GLY A O 1
ATOM 881 N N . PHE A 1 108 ? -27.952 -13.242 27.997 1.00 53.12 108 PHE A N 1
ATOM 882 C CA . PHE A 1 108 ? -27.347 -13.105 26.664 1.00 53.12 108 PHE A CA 1
ATOM 883 C C . PHE A 1 108 ? -28.269 -12.637 25.516 1.00 53.12 108 PHE A C 1
ATOM 885 O O . PHE A 1 108 ? -27.776 -12.204 24.478 1.00 53.12 108 PHE A O 1
ATOM 892 N N . LYS A 1 109 ? -29.597 -12.706 25.671 1.00 57.12 109 LYS A N 1
ATOM 893 C CA . LYS A 1 109 ? -30.563 -12.369 24.612 1.00 57.12 109 LYS A CA 1
ATOM 894 C C . LYS A 1 109 ? -30.790 -10.866 24.405 1.00 57.12 109 LYS A C 1
ATOM 896 O O . LYS A 1 109 ? -31.236 -10.497 23.327 1.00 57.12 109 LYS A O 1
ATOM 901 N N . GLU A 1 110 ? -30.477 -10.006 25.374 1.00 59.16 110 GLU A N 1
ATOM 902 C CA . GLU A 1 110 ? -30.794 -8.564 25.290 1.00 59.16 110 GLU A CA 1
ATOM 903 C C . GLU A 1 110 ? -29.738 -7.723 24.545 1.00 59.16 110 GLU A C 1
ATOM 905 O O . GLU A 1 110 ? -30.015 -6.591 24.165 1.00 59.16 110 GLU A O 1
ATOM 910 N N . TYR A 1 111 ? -28.550 -8.275 24.274 1.00 57.00 111 TYR A N 1
ATOM 911 C CA . TYR A 1 111 ? -27.410 -7.537 23.698 1.00 57.00 111 TYR A CA 1
ATOM 912 C C . TYR A 1 111 ? -27.162 -7.774 22.198 1.00 57.00 111 TYR A C 1
ATOM 914 O O . TYR A 1 111 ? -26.236 -7.192 21.636 1.00 57.00 111 TYR A O 1
ATOM 922 N N . LEU A 1 112 ? -27.943 -8.644 21.550 1.00 59.84 112 LEU A N 1
ATOM 923 C CA . LEU A 1 112 ? -27.730 -9.071 20.157 1.00 59.84 112 LEU A CA 1
ATOM 924 C C . LEU A 1 112 ? -28.682 -8.421 19.138 1.00 59.84 112 LEU A C 1
ATOM 926 O O . LEU A 1 112 ? -28.732 -8.883 17.999 1.00 59.84 112 LEU A O 1
ATOM 930 N N . ASN A 1 113 ? -29.410 -7.372 19.530 1.00 46.12 113 ASN A N 1
ATOM 931 C CA . ASN A 1 113 ? -30.302 -6.622 18.641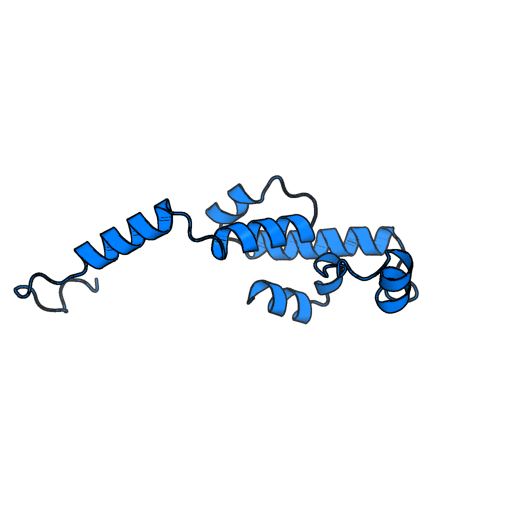 1.00 46.12 113 ASN A CA 1
ATOM 932 C C . ASN A 1 113 ? -29.695 -5.270 18.252 1.00 46.12 113 ASN A C 1
ATOM 934 O O . ASN A 1 113 ? -29.313 -4.520 19.178 1.00 46.12 113 ASN A O 1
#

Foldseek 3Di:
DVLCVVCVVVVLNLQQDDDPPPDDPVRCCVPPVDPPQDPVNVLVSQVVLLVVVLVPDDPVLNVQQVPPPGSNVSVVSVCCVVVDPDPVVVVVVVVVVVVVPDPPPDDPPPPPD

Organism: Acer saccharum (NCBI:txid4024)